Protein AF-A0A3M2BGF4-F1 (afdb_monomer)

Mean predicted aligned error: 7.72 Å

pLDDT: mean 90.1, std 8.9, range [56.25, 97.62]

Secondary structure (DSSP, 8-state):
----PPPPPSS--HHHHHHHHHHHHHHHHHTT-S------BSS--SS--TT-EEEE-SSS--SSS-SEEEEEETTEEEE-

Nearest PDB structures (foldseek):
  9b45-assembly1_2  TM=3.775E-01  e=4.061E+00  Pseudomonas virus Pa193
  3ui2-assembly1_A  TM=2.976E-01  e=6.560E+00  Arabidopsis thaliana

Sequence (80 aa):
MAYTPSIVPLEYDPAFLYEELDRIARSINELKGDMITLYPRAVPPTRPQEGMVVNADGTNWNPGGGAGLYQYLSGSWVKL

Solvent-accessible surface area (backbone atoms only — not comparable to full-atom values): 5105 Å² total; per-residue (Å²): 124,86,86,72,85,75,87,79,70,96,61,95,50,75,64,59,54,53,52,51,52,51,54,50,52,50,44,57,54,59,70,67,48,98,70,82,90,68,70,66,31,58,65,77,74,95,75,79,48,82,72,44,74,47,25,28,51,33,70,78,20,51,87,78,80,44,55,44,48,28,33,28,49,96,94,41,66,42,78,111

Structure (mmCIF, N/CA/C/O backbone):
data_AF-A0A3M2BGF4-F1
#
_entry.id   AF-A0A3M2BGF4-F1
#
loop_
_atom_site.group_PDB
_atom_site.id
_atom_site.type_symbol
_atom_site.label_atom_id
_atom_site.label_alt_id
_atom_site.label_comp_id
_atom_site.label_asym_id
_atom_site.label_entity_id
_atom_site.label_seq_id
_atom_site.pdbx_PDB_ins_code
_atom_site.Cartn_x
_atom_site.Cartn_y
_atom_site.Cartn_z
_atom_site.occupancy
_atom_site.B_iso_or_equiv
_atom_site.auth_seq_id
_atom_site.auth_comp_id
_atom_site.auth_asym_id
_atom_site.auth_atom_id
_atom_site.pdbx_PDB_model_num
ATOM 1 N N . MET A 1 1 ? 11.306 -4.524 -5.908 1.00 56.25 1 MET A N 1
ATOM 2 C CA . MET A 1 1 ? 11.629 -3.063 -5.831 1.00 56.25 1 MET A CA 1
ATOM 3 C C . MET A 1 1 ? 10.520 -2.279 -6.534 1.00 56.25 1 MET A C 1
ATOM 5 O O . MET A 1 1 ? 9.842 -2.866 -7.363 1.00 56.25 1 MET A O 1
ATOM 9 N N . ALA A 1 2 ? 10.286 -0.994 -6.234 1.00 71.00 2 ALA A N 1
ATOM 10 C CA . ALA A 1 2 ? 9.331 -0.202 -7.026 1.00 71.00 2 ALA A CA 1
ATOM 11 C C . ALA A 1 2 ? 9.895 0.028 -8.442 1.00 71.00 2 ALA A C 1
ATOM 13 O O . ALA A 1 2 ? 11.060 0.401 -8.572 1.00 71.00 2 ALA A O 1
ATOM 14 N N . TYR A 1 3 ? 9.095 -0.219 -9.484 1.00 80.75 3 TYR A N 1
ATOM 15 C CA . TYR A 1 3 ? 9.523 -0.024 -10.871 1.00 80.75 3 TYR A CA 1
ATOM 16 C C . TYR A 1 3 ? 9.851 1.452 -11.136 1.00 80.75 3 TYR A C 1
ATOM 18 O O . TYR A 1 3 ? 9.020 2.331 -10.902 1.00 80.75 3 TYR A O 1
ATOM 26 N N . THR A 1 4 ? 11.053 1.710 -11.652 1.00 84.88 4 THR A N 1
ATOM 27 C CA . THR A 1 4 ? 11.478 3.014 -12.168 1.00 84.88 4 THR A CA 1
ATOM 28 C C . THR A 1 4 ? 11.978 2.844 -13.606 1.00 84.88 4 THR A C 1
ATOM 30 O O . THR A 1 4 ? 12.928 2.083 -13.830 1.00 84.88 4 THR 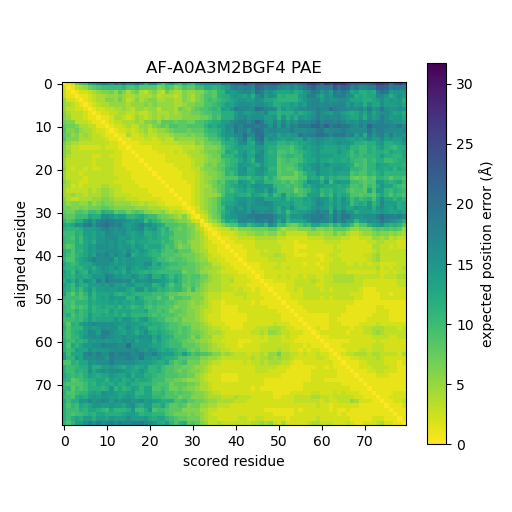A O 1
ATOM 33 N N . PRO A 1 5 ? 11.353 3.511 -14.593 1.00 85.75 5 PRO A N 1
ATOM 34 C CA . PRO A 1 5 ? 11.763 3.390 -15.990 1.00 85.75 5 PRO A CA 1
ATOM 35 C C . PRO A 1 5 ? 13.193 3.905 -16.178 1.00 85.75 5 PRO A C 1
ATOM 37 O O . PRO A 1 5 ? 13.614 4.844 -15.497 1.00 85.75 5 PRO A O 1
ATOM 40 N N . SER A 1 6 ? 13.954 3.282 -17.080 1.00 86.25 6 SER A N 1
ATOM 41 C CA . SER A 1 6 ? 15.245 3.836 -17.504 1.00 86.25 6 SER A CA 1
ATOM 42 C C . SER A 1 6 ? 15.063 5.032 -18.447 1.00 86.25 6 SER A C 1
ATOM 44 O O . SER A 1 6 ? 13.961 5.336 -18.909 1.00 86.25 6 SER A O 1
ATOM 46 N N . ILE A 1 7 ? 16.154 5.767 -18.677 1.00 88.50 7 ILE A N 1
ATOM 47 C CA . ILE A 1 7 ? 16.157 6.935 -19.560 1.00 88.50 7 ILE A CA 1
ATOM 48 C C . ILE A 1 7 ? 15.883 6.465 -20.986 1.00 88.50 7 ILE A C 1
ATOM 50 O O . ILE A 1 7 ? 16.633 5.655 -21.524 1.00 88.50 7 ILE A O 1
ATOM 54 N N . VAL A 1 8 ? 14.825 7.004 -21.591 1.00 89.62 8 VAL A N 1
ATOM 55 C CA . VAL A 1 8 ? 14.443 6.691 -22.970 1.00 89.62 8 VAL A CA 1
ATOM 56 C C . VAL A 1 8 ? 15.511 7.233 -23.935 1.00 89.62 8 VAL A C 1
ATOM 58 O O . VAL A 1 8 ? 15.818 8.428 -23.871 1.00 89.62 8 VAL A O 1
ATOM 61 N N . PRO A 1 9 ? 16.075 6.397 -24.825 1.00 88.25 9 PRO A N 1
ATOM 62 C CA . PRO A 1 9 ? 17.013 6.835 -25.850 1.00 88.25 9 PRO A CA 1
ATOM 63 C C . PRO A 1 9 ? 16.377 7.838 -26.820 1.00 88.25 9 PRO A C 1
ATOM 65 O O . PRO A 1 9 ? 15.178 7.791 -27.092 1.00 88.25 9 PRO A O 1
ATOM 68 N N . LEU A 1 10 ? 17.190 8.748 -27.362 1.00 89.56 10 LEU A N 1
ATOM 69 C CA . LEU A 1 10 ? 16.734 9.748 -28.340 1.00 89.56 10 LEU A CA 1
ATOM 70 C C . LEU A 1 10 ? 16.484 9.151 -29.732 1.00 89.56 10 LEU A C 1
ATOM 72 O O . LEU A 1 10 ? 15.699 9.696 -30.504 1.00 89.56 10 LEU A O 1
ATOM 76 N N . GLU A 1 11 ? 17.147 8.041 -30.044 1.00 91.38 11 GLU A N 1
ATOM 77 C CA . GLU A 1 11 ? 16.964 7.282 -31.277 1.00 91.38 11 GLU A CA 1
ATOM 78 C C . GLU A 1 11 ? 16.277 5.951 -30.976 1.00 91.38 11 GLU A C 1
ATOM 80 O O . GLU A 1 11 ? 16.328 5.446 -29.855 1.00 91.38 11 GLU A O 1
ATOM 85 N N . TYR A 1 12 ? 15.615 5.379 -31.981 1.00 87.38 12 TYR A N 1
ATOM 86 C CA . TYR A 1 12 ? 14.961 4.087 -31.818 1.00 87.38 12 TYR A CA 1
ATOM 87 C C . TYR A 1 12 ? 15.994 2.985 -31.565 1.00 87.38 12 TYR A C 1
ATOM 89 O O . TYR A 1 12 ? 16.821 2.694 -32.428 1.00 87.38 12 TYR A O 1
ATOM 97 N N . ASP A 1 13 ? 15.882 2.339 -30.405 1.00 89.56 13 ASP A N 1
ATOM 98 C CA . ASP A 1 13 ? 16.667 1.169 -30.033 1.00 89.56 13 ASP A CA 1
ATOM 99 C C . ASP A 1 13 ? 15.729 -0.007 -29.684 1.00 89.56 13 ASP A C 1
ATOM 101 O O . ASP A 1 13 ? 15.005 0.048 -28.681 1.00 89.56 13 ASP A O 1
ATOM 105 N N . PRO A 1 14 ? 15.699 -1.083 -30.493 1.00 88.31 14 PRO A N 1
ATOM 106 C CA . PRO A 1 14 ? 14.884 -2.257 -30.200 1.00 88.31 14 PRO A CA 1
ATOM 107 C C . PRO A 1 14 ? 15.342 -3.009 -28.939 1.00 88.31 14 PRO A C 1
ATOM 109 O O . PRO A 1 14 ? 14.512 -3.665 -28.306 1.00 88.31 14 PRO A O 1
ATOM 112 N N . ALA A 1 15 ? 16.621 -2.917 -28.551 1.00 90.38 15 ALA A N 1
ATOM 113 C CA . ALA A 1 15 ? 17.133 -3.562 -27.342 1.00 90.38 15 ALA A CA 1
ATOM 114 C C . ALA A 1 15 ? 16.566 -2.895 -26.085 1.00 90.38 15 ALA A C 1
ATOM 116 O O . ALA A 1 15 ? 16.057 -3.586 -25.203 1.00 90.38 15 ALA A O 1
ATOM 117 N N . PHE A 1 16 ? 16.534 -1.560 -26.064 1.00 91.25 16 PHE A N 1
ATOM 118 C CA . PHE A 1 16 ? 15.908 -0.788 -24.992 1.00 91.25 16 PHE A CA 1
ATOM 119 C C . PHE A 1 16 ? 14.453 -1.208 -24.742 1.00 91.25 16 PHE A C 1
ATOM 121 O O . PHE A 1 16 ? 14.047 -1.419 -23.599 1.00 91.25 16 PHE A O 1
ATOM 128 N N . LEU A 1 17 ? 13.658 -1.365 -25.809 1.00 89.38 17 LEU A N 1
ATOM 129 C CA . LEU A 1 17 ? 12.254 -1.757 -25.673 1.00 89.38 17 LEU A CA 1
ATOM 130 C C . LEU A 1 17 ? 12.114 -3.154 -25.056 1.00 89.38 17 LEU A C 1
ATOM 132 O O . LEU A 1 17 ? 11.261 -3.361 -24.193 1.00 89.38 17 LEU A O 1
ATOM 136 N N . TYR A 1 18 ? 12.943 -4.107 -25.485 1.00 92.62 18 TYR A N 1
ATOM 137 C CA . TYR A 1 18 ? 12.939 -5.455 -24.925 1.00 92.62 18 TYR A CA 1
ATOM 138 C C . TYR A 1 18 ? 13.332 -5.452 -23.442 1.00 92.62 18 TYR A C 1
ATOM 140 O O . TYR A 1 18 ? 12.647 -6.063 -22.621 1.00 92.62 18 TYR A O 1
ATOM 148 N N . GLU A 1 19 ? 14.396 -4.729 -23.089 1.00 92.81 19 GLU A N 1
ATOM 149 C CA . GLU A 1 19 ? 14.872 -4.615 -21.710 1.00 92.81 19 GLU A CA 1
ATOM 150 C C . GLU A 1 19 ? 13.833 -3.962 -20.796 1.00 92.81 19 GLU A C 1
ATOM 152 O O . GLU A 1 19 ? 13.582 -4.466 -19.700 1.00 92.81 19 GLU A O 1
ATOM 157 N N . GLU A 1 20 ? 13.170 -2.890 -21.234 1.00 93.12 20 GLU A N 1
ATOM 158 C CA . GLU A 1 20 ? 12.119 -2.271 -20.426 1.00 93.12 20 GLU A CA 1
ATOM 159 C C . GLU A 1 20 ? 10.897 -3.166 -20.251 1.00 93.12 20 GLU A C 1
ATOM 161 O O . GLU A 1 20 ? 10.373 -3.278 -19.140 1.00 93.12 20 GLU A O 1
ATOM 166 N N . LEU A 1 21 ? 10.463 -3.864 -21.302 1.00 92.44 21 LEU A N 1
ATOM 167 C CA . LEU A 1 21 ? 9.361 -4.817 -21.183 1.00 92.44 21 LEU A CA 1
ATOM 168 C C . LEU A 1 21 ? 9.706 -5.967 -20.224 1.00 92.44 21 LEU A C 1
ATOM 170 O O . LEU A 1 21 ? 8.855 -6.355 -19.420 1.00 92.44 21 LEU A O 1
ATOM 174 N N . ASP A 1 22 ? 10.944 -6.470 -20.240 1.00 92.56 22 ASP A N 1
ATOM 175 C CA . ASP A 1 22 ? 11.412 -7.486 -19.287 1.00 92.56 22 ASP A CA 1
ATOM 176 C C . ASP A 1 22 ? 11.469 -6.940 -17.847 1.00 92.56 22 ASP A C 1
ATOM 178 O O . ASP A 1 22 ? 10.984 -7.588 -16.916 1.00 92.56 22 ASP A O 1
ATOM 182 N N . ARG A 1 23 ? 11.967 -5.712 -17.636 1.00 90.56 23 ARG A N 1
ATOM 183 C CA . ARG A 1 23 ? 11.981 -5.059 -16.309 1.00 90.56 23 ARG A CA 1
ATOM 184 C C . ARG A 1 23 ? 10.576 -4.849 -15.747 1.00 90.56 23 ARG A C 1
ATOM 186 O O . ARG A 1 23 ? 10.349 -5.093 -14.554 1.00 90.56 23 ARG A O 1
ATOM 193 N N . ILE A 1 24 ? 9.631 -4.431 -16.588 1.00 88.88 24 ILE A N 1
ATOM 194 C CA . ILE A 1 24 ? 8.216 -4.306 -16.224 1.00 88.88 24 ILE A CA 1
ATOM 195 C C . ILE A 1 24 ? 7.650 -5.685 -15.875 1.00 88.88 24 ILE A C 1
ATOM 197 O O . ILE A 1 24 ? 7.046 -5.843 -14.814 1.00 88.88 24 ILE A O 1
ATOM 201 N N . ALA A 1 25 ? 7.880 -6.700 -16.713 1.00 88.25 25 ALA A N 1
ATOM 202 C CA . ALA A 1 25 ? 7.375 -8.053 -16.490 1.00 88.25 25 ALA A CA 1
ATOM 203 C C . ALA A 1 25 ? 7.888 -8.654 -15.174 1.00 88.25 25 ALA A C 1
ATOM 205 O O . ALA A 1 25 ? 7.110 -9.240 -14.418 1.00 88.25 25 ALA A O 1
ATOM 206 N N . ARG A 1 26 ? 9.175 -8.473 -14.856 1.00 86.50 26 ARG A N 1
ATOM 207 C CA . ARG A 1 26 ? 9.755 -8.896 -13.572 1.00 86.50 26 ARG A CA 1
ATOM 208 C C . ARG A 1 26 ? 9.115 -8.169 -12.402 1.00 86.50 26 ARG A C 1
ATOM 210 O O . ARG A 1 26 ? 8.682 -8.825 -11.464 1.00 86.50 26 ARG A O 1
ATOM 217 N N . SER A 1 27 ? 8.966 -6.849 -12.494 1.00 84.69 27 SER A N 1
ATOM 218 C CA . SER A 1 27 ? 8.334 -6.049 -11.438 1.00 84.69 27 SER A CA 1
ATOM 219 C C . SER A 1 27 ? 6.877 -6.467 -11.197 1.00 84.69 27 SER A C 1
ATOM 221 O O . SER A 1 27 ? 6.450 -6.582 -10.053 1.00 84.69 27 SER A O 1
ATOM 223 N N . ILE A 1 28 ? 6.116 -6.764 -12.256 1.00 83.00 28 ILE A N 1
ATOM 224 C CA . ILE A 1 28 ? 4.740 -7.277 -12.147 1.00 83.00 28 ILE A CA 1
ATOM 225 C C . ILE A 1 28 ? 4.720 -8.684 -11.537 1.00 83.00 28 ILE A C 1
ATOM 227 O O . ILE A 1 28 ? 3.852 -8.987 -10.723 1.00 83.00 28 ILE A O 1
ATOM 231 N N . ASN A 1 29 ? 5.655 -9.558 -11.909 1.00 80.50 29 ASN A N 1
ATOM 232 C CA . ASN A 1 29 ? 5.729 -10.900 -11.333 1.00 80.50 29 ASN A CA 1
ATOM 233 C C . ASN A 1 29 ? 6.215 -10.889 -9.873 1.00 80.50 29 ASN A C 1
ATOM 235 O O . ASN A 1 29 ? 5.762 -11.724 -9.101 1.00 80.50 29 ASN A O 1
ATOM 239 N N . GLU A 1 30 ? 7.042 -9.925 -9.456 1.00 73.75 30 GLU A N 1
ATOM 240 C CA . GLU A 1 30 ? 7.380 -9.703 -8.040 1.00 73.75 30 GLU A CA 1
ATOM 241 C C . GLU A 1 30 ? 6.141 -9.337 -7.204 1.00 73.75 30 GLU A C 1
ATOM 243 O O . GLU A 1 30 ? 6.044 -9.736 -6.046 1.00 73.75 30 GLU A O 1
ATOM 248 N N . LEU A 1 31 ? 5.154 -8.643 -7.788 1.00 67.25 31 LEU A N 1
ATOM 249 C CA . LEU A 1 31 ? 3.871 -8.361 -7.125 1.00 67.25 31 LEU A CA 1
ATOM 250 C C . LEU A 1 31 ? 2.989 -9.607 -6.949 1.00 67.25 31 LEU A C 1
ATOM 252 O O . LEU A 1 31 ? 2.030 -9.555 -6.184 1.00 67.25 31 LEU A O 1
ATOM 256 N N . LYS A 1 32 ? 3.302 -10.724 -7.623 1.00 64.25 32 LYS A N 1
ATOM 257 C CA . LYS A 1 32 ? 2.654 -12.028 -7.400 1.00 64.25 32 LYS A CA 1
ATOM 258 C C . LYS A 1 32 ? 3.281 -12.813 -6.244 1.00 64.25 32 LYS A C 1
ATOM 260 O O . LYS A 1 32 ? 3.017 -14.004 -6.121 1.00 64.25 32 LYS A O 1
ATOM 265 N N . GLY A 1 33 ? 4.141 -12.193 -5.437 1.00 64.06 33 GLY A N 1
ATOM 266 C CA . GLY A 1 33 ? 4.626 -12.817 -4.213 1.00 64.06 33 GLY A CA 1
ATOM 267 C C . GLY A 1 33 ? 3.465 -13.169 -3.279 1.00 64.06 33 GLY A C 1
ATOM 268 O O . GLY A 1 33 ? 2.522 -12.394 -3.133 1.00 64.06 33 GLY A O 1
ATOM 269 N N . ASP A 1 34 ? 3.556 -14.319 -2.612 1.00 67.19 34 ASP A N 1
ATOM 270 C CA . ASP A 1 34 ? 2.514 -14.837 -1.709 1.00 67.19 34 ASP A CA 1
ATOM 271 C C . ASP A 1 34 ? 2.276 -13.955 -0.466 1.00 67.19 34 ASP A C 1
ATOM 273 O O . ASP A 1 34 ? 1.358 -14.198 0.318 1.00 67.19 34 ASP A O 1
ATOM 277 N N . MET A 1 35 ? 3.127 -12.947 -0.242 1.00 74.38 35 MET A N 1
ATOM 278 C CA . MET A 1 35 ? 3.140 -12.128 0.966 1.00 74.38 35 MET A CA 1
ATOM 279 C C . MET A 1 35 ? 3.304 -10.645 0.634 1.00 74.38 35 MET A C 1
ATOM 281 O O . MET A 1 35 ? 4.157 -10.255 -0.162 1.00 74.38 35 MET A O 1
ATOM 285 N N . ILE A 1 36 ? 2.520 -9.807 1.315 1.00 82.12 36 ILE A N 1
ATOM 286 C CA . ILE A 1 36 ? 2.604 -8.345 1.253 1.00 82.12 36 ILE A CA 1
ATOM 287 C C . ILE A 1 36 ? 2.883 -7.827 2.664 1.00 82.12 36 ILE A C 1
ATOM 289 O O . ILE A 1 36 ? 2.142 -8.124 3.601 1.00 82.12 36 ILE A O 1
ATOM 293 N N . THR A 1 37 ? 3.929 -7.016 2.816 1.00 85.94 37 THR A N 1
ATOM 294 C CA . THR A 1 37 ? 4.270 -6.383 4.097 1.00 85.94 37 THR A CA 1
ATOM 295 C C . THR A 1 37 ? 3.684 -4.977 4.161 1.00 85.94 37 THR A C 1
ATOM 297 O O . THR A 1 37 ? 4.107 -4.085 3.427 1.00 85.94 37 T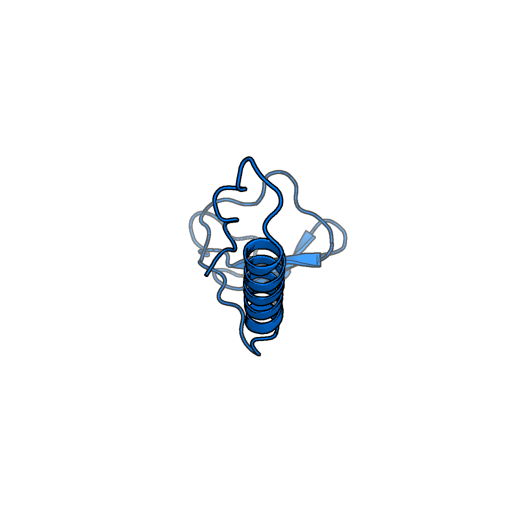HR A O 1
ATOM 300 N N . LEU A 1 38 ? 2.736 -4.758 5.076 1.00 91.12 38 LEU A N 1
ATOM 301 C CA . LEU A 1 38 ? 2.182 -3.437 5.379 1.00 91.12 38 LEU A CA 1
ATOM 302 C C . LEU A 1 38 ? 2.792 -2.905 6.676 1.00 91.12 38 LEU A C 1
ATOM 304 O O . LEU A 1 38 ? 2.580 -3.467 7.751 1.00 91.12 38 LEU A O 1
ATOM 308 N N . TYR A 1 39 ? 3.537 -1.806 6.584 1.00 93.88 39 TYR A N 1
ATOM 309 C CA . TYR A 1 39 ? 4.125 -1.165 7.759 1.00 93.88 39 TYR A CA 1
ATOM 310 C C . TYR A 1 39 ? 3.057 -0.455 8.603 1.00 93.88 39 TYR A C 1
ATOM 312 O O . TYR A 1 39 ? 2.156 0.164 8.025 1.00 93.88 39 TYR A O 1
ATOM 320 N N . PRO A 1 40 ? 3.154 -0.508 9.947 1.00 95.62 40 PRO A N 1
ATOM 321 C CA . PRO A 1 40 ? 2.245 0.211 10.829 1.00 95.62 40 PRO A CA 1
ATOM 322 C C . PRO A 1 40 ? 2.239 1.708 10.529 1.00 95.62 40 PRO A C 1
ATOM 324 O O . PRO A 1 40 ? 3.289 2.327 10.339 1.00 95.62 40 PRO A O 1
ATOM 327 N N . ARG A 1 41 ? 1.048 2.300 10.504 1.00 95.31 41 ARG A N 1
ATOM 328 C CA . ARG A 1 41 ? 0.850 3.732 10.296 1.00 95.31 41 ARG A CA 1
ATOM 329 C C . ARG A 1 41 ? 0.248 4.361 11.543 1.00 95.31 41 ARG A C 1
ATOM 331 O O . ARG A 1 41 ? -0.645 3.795 12.162 1.00 95.31 41 ARG A O 1
ATOM 338 N N . ALA A 1 42 ? 0.714 5.564 11.850 1.00 96.62 42 ALA A N 1
ATOM 339 C CA . ALA A 1 42 ? 0.227 6.384 12.957 1.00 96.62 42 ALA A CA 1
ATOM 340 C C . ALA A 1 42 ? -0.916 7.335 12.565 1.00 96.62 42 ALA A C 1
ATOM 342 O O . ALA A 1 42 ? -1.461 8.030 13.415 1.00 96.62 42 ALA A O 1
ATOM 343 N N . VAL A 1 43 ? -1.263 7.410 11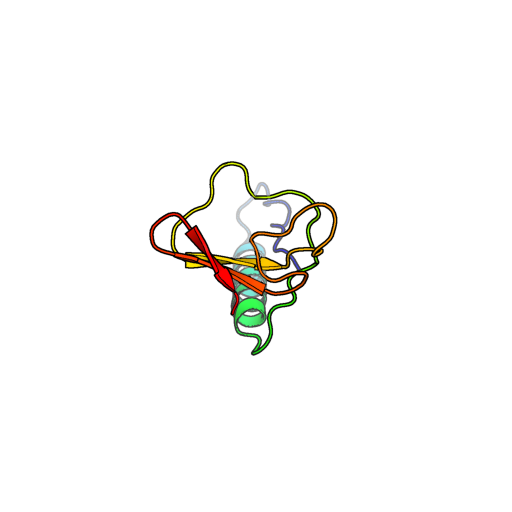.273 1.00 96.50 43 VAL A N 1
ATOM 344 C CA . VAL A 1 43 ? -2.264 8.347 10.743 1.00 96.50 43 VAL A CA 1
ATOM 345 C C . VAL A 1 43 ? -3.153 7.624 9.726 1.00 96.50 43 VAL A C 1
ATOM 347 O O . VAL A 1 43 ? -2.610 6.939 8.848 1.00 96.50 43 VAL A O 1
ATOM 350 N N . PRO A 1 44 ? -4.490 7.786 9.798 1.00 92.88 44 PRO A N 1
ATOM 351 C CA . 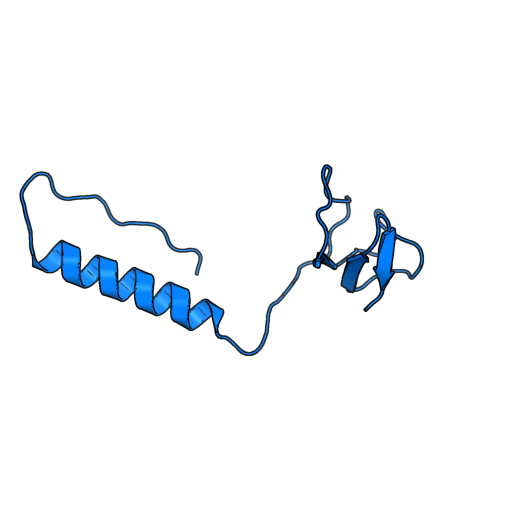PRO A 1 44 ? -5.399 7.217 8.811 1.00 92.88 44 PRO A CA 1
ATOM 352 C C . PRO A 1 44 ? -5.207 7.837 7.416 1.00 92.88 44 PRO A C 1
ATOM 354 O O . PRO A 1 44 ? -4.865 9.017 7.295 1.00 92.88 44 PRO A O 1
ATOM 357 N N . PRO A 1 45 ? -5.499 7.088 6.337 1.00 93.94 45 PRO A N 1
ATOM 358 C CA . PRO A 1 45 ? -5.684 7.662 5.008 1.00 93.94 45 PRO A CA 1
ATOM 359 C C . PRO A 1 45 ? -6.743 8.774 5.019 1.00 93.94 45 PRO A C 1
ATOM 361 O O . PRO A 1 45 ? -7.821 8.606 5.582 1.00 93.94 45 PRO A O 1
ATOM 364 N N . THR A 1 46 ? -6.467 9.896 4.352 1.00 95.44 46 THR A N 1
ATOM 365 C CA . THR A 1 46 ? -7.388 11.049 4.287 1.00 95.44 46 THR A CA 1
ATOM 366 C C . THR A 1 46 ? -8.612 10.803 3.407 1.00 95.44 46 THR A C 1
ATOM 368 O O . THR A 1 46 ? -9.625 11.482 3.548 1.00 95.44 46 THR A O 1
ATOM 371 N N . ARG A 1 47 ? -8.518 9.848 2.478 1.00 94.62 47 ARG A N 1
ATOM 372 C CA . ARG A 1 47 ? -9.592 9.438 1.566 1.00 94.62 47 ARG A CA 1
ATOM 373 C C . ARG A 1 47 ? -9.610 7.912 1.475 1.00 94.62 47 ARG A C 1
ATOM 375 O O . ARG A 1 47 ? -9.066 7.366 0.513 1.00 94.62 47 ARG A O 1
ATOM 382 N N . PRO A 1 48 ? -10.133 7.221 2.501 1.00 95.06 48 PRO A N 1
ATOM 383 C CA . PRO A 1 48 ? -10.239 5.772 2.464 1.00 95.06 48 PRO A CA 1
ATOM 384 C C . PRO A 1 48 ? -11.158 5.345 1.317 1.00 95.06 48 PRO A C 1
ATOM 386 O O . PRO A 1 48 ? -12.137 6.019 1.000 1.00 95.06 48 PRO A O 1
ATOM 389 N N . GLN A 1 49 ? -10.799 4.242 0.669 1.00 97.19 49 GLN A N 1
ATOM 390 C CA . GLN A 1 49 ? -11.551 3.655 -0.436 1.00 97.19 49 GLN A CA 1
ATOM 391 C C . GLN A 1 49 ? -11.955 2.239 -0.055 1.00 97.19 49 GLN A C 1
ATOM 393 O O . GLN A 1 49 ? -11.229 1.568 0.680 1.00 97.19 49 GLN A O 1
ATOM 398 N N . GLU A 1 50 ? -13.108 1.800 -0.550 1.00 97.50 50 GLU A N 1
ATOM 399 C CA . GLU A 1 50 ? -13.611 0.450 -0.308 1.00 97.50 50 GLU A CA 1
ATOM 400 C C . GLU A 1 50 ? -12.554 -0.600 -0.687 1.00 97.50 50 GLU A C 1
ATOM 402 O O . GLU A 1 50 ? -11.923 -0.514 -1.742 1.00 97.50 50 GLU A O 1
ATOM 407 N N . GLY A 1 51 ? -12.334 -1.571 0.199 1.00 95.50 51 GLY A N 1
ATOM 408 C CA . GLY A 1 51 ? -11.352 -2.639 0.020 1.00 95.50 51 GLY A CA 1
ATOM 409 C C . GLY A 1 51 ? -9.913 -2.276 0.406 1.00 95.50 51 GLY A C 1
ATOM 410 O O . GLY A 1 51 ? -9.057 -3.159 0.399 1.00 95.50 51 GLY A O 1
ATOM 411 N N . MET A 1 52 ? -9.626 -1.024 0.780 1.00 96.56 52 MET A N 1
ATOM 412 C CA . MET A 1 52 ? -8.285 -0.607 1.207 1.00 96.56 52 MET A CA 1
ATOM 413 C C . MET A 1 52 ? -7.854 -1.343 2.481 1.00 96.56 52 MET A C 1
ATOM 415 O O . MET A 1 52 ? -8.571 -1.304 3.477 1.00 96.56 52 MET A O 1
ATOM 419 N N . VAL A 1 53 ? -6.659 -1.946 2.468 1.00 95.88 53 VAL A N 1
ATOM 420 C CA . VAL A 1 53 ? -6.058 -2.619 3.632 1.00 95.88 53 VAL A CA 1
ATOM 421 C C . VAL A 1 53 ? -4.896 -1.797 4.179 1.00 95.88 53 VAL A C 1
ATOM 423 O O . VAL A 1 53 ? -4.024 -1.363 3.425 1.00 95.88 53 VAL A O 1
ATOM 426 N N . VAL A 1 54 ? -4.866 -1.579 5.493 1.00 96.19 54 VAL A N 1
ATOM 427 C CA . VAL A 1 54 ? -3.809 -0.808 6.157 1.00 96.19 54 VAL A CA 1
ATOM 428 C C . VAL A 1 54 ? -3.461 -1.418 7.514 1.00 96.19 54 VAL A C 1
ATOM 430 O O . VAL A 1 54 ? -4.330 -1.930 8.211 1.00 96.19 54 VAL A O 1
ATOM 433 N N . ASN A 1 55 ? -2.188 -1.335 7.904 1.00 97.38 55 ASN A N 1
ATOM 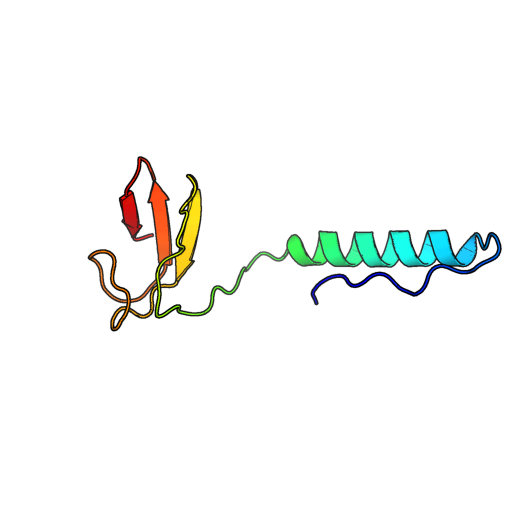434 C CA . ASN A 1 55 ? -1.720 -1.705 9.236 1.00 97.38 55 ASN A CA 1
ATOM 435 C C . ASN A 1 55 ? -1.745 -0.484 10.174 1.00 97.38 55 ASN A C 1
ATOM 437 O O . ASN A 1 55 ? -1.041 0.496 9.924 1.00 97.38 55 ASN A O 1
ATOM 441 N N . ALA A 1 56 ? -2.552 -0.526 11.228 1.00 97.62 56 ALA A N 1
ATOM 442 C CA . ALA A 1 56 ? -2.642 0.520 12.241 1.00 97.62 56 ALA A CA 1
ATOM 443 C C . ALA A 1 56 ? -1.616 0.289 13.363 1.00 97.62 56 ALA A C 1
ATOM 445 O O . ALA A 1 56 ? -1.407 -0.846 13.797 1.00 97.62 56 ALA A O 1
ATOM 446 N N . ASP A 1 57 ? -0.997 1.364 13.859 1.00 96.50 57 ASP A N 1
ATOM 447 C CA . ASP A 1 57 ? -0.027 1.296 14.962 1.00 96.50 57 ASP A CA 1
ATOM 448 C C . ASP A 1 57 ? -0.665 0.963 16.323 1.00 96.50 57 ASP A C 1
ATOM 450 O O . ASP A 1 57 ? 0.032 0.558 17.251 1.00 96.50 57 ASP A O 1
ATOM 454 N N . GLY A 1 58 ? -1.988 1.119 16.447 1.00 95.81 58 GLY A N 1
ATOM 455 C CA . GLY A 1 58 ? -2.743 0.844 17.666 1.00 95.81 58 GLY A CA 1
ATOM 456 C C . GLY A 1 58 ? -2.566 1.875 18.778 1.00 95.81 58 GLY A C 1
ATOM 457 O O . GLY A 1 58 ? -3.163 1.699 19.839 1.00 95.81 58 GLY A O 1
ATOM 458 N N . THR A 1 59 ? -1.784 2.931 18.545 1.00 94.62 59 THR A N 1
ATOM 459 C CA . THR A 1 59 ? -1.509 3.994 19.519 1.00 94.62 59 THR A CA 1
ATOM 460 C C . THR A 1 59 ? -2.042 5.329 19.016 1.00 94.62 59 THR A C 1
ATOM 462 O O . THR A 1 59 ? -3.068 5.789 19.510 1.00 94.62 59 THR A O 1
ATOM 465 N N . ASN A 1 60 ? -1.405 5.926 18.006 1.00 96.12 60 ASN A N 1
ATOM 466 C CA . ASN A 1 60 ? -1.844 7.192 17.418 1.00 96.12 60 ASN A CA 1
ATOM 467 C C . ASN A 1 60 ? -3.026 6.993 16.470 1.00 96.12 60 ASN A C 1
ATOM 469 O O . ASN A 1 60 ? -3.905 7.850 16.373 1.00 96.12 60 ASN A O 1
ATOM 473 N N . TRP A 1 61 ? -3.070 5.846 15.796 1.00 96.06 61 TRP A N 1
ATOM 474 C CA . TRP A 1 61 ? -4.196 5.449 14.978 1.00 96.06 61 TRP A CA 1
ATOM 475 C C . TRP A 1 61 ? -4.695 4.066 15.384 1.00 96.06 61 TRP A C 1
ATOM 477 O O . TRP A 1 61 ? -4.026 3.046 15.225 1.00 96.06 61 TRP A O 1
ATOM 487 N N . ASN A 1 62 ? -5.918 4.045 15.909 1.00 95.19 62 ASN A N 1
ATOM 488 C CA . ASN A 1 62 ? -6.608 2.842 16.342 1.00 95.19 62 ASN A CA 1
ATOM 489 C C . ASN A 1 62 ? -8.089 2.926 15.931 1.00 95.19 62 ASN A C 1
ATOM 491 O O . ASN A 1 62 ? -8.857 3.634 16.582 1.00 95.19 62 ASN A O 1
ATOM 495 N N . PRO A 1 63 ? -8.511 2.211 14.873 1.00 93.75 63 PRO A N 1
ATOM 496 C CA . PRO A 1 63 ? -9.908 2.198 14.441 1.00 93.75 63 PRO A CA 1
ATOM 497 C C . PRO A 1 63 ? -10.884 1.452 15.370 1.00 93.75 63 PRO A C 1
ATOM 499 O O . PRO A 1 63 ? -12.075 1.419 15.077 1.00 93.75 63 PRO A O 1
ATOM 502 N N . GLY A 1 64 ? -10.408 0.856 16.470 1.00 91.94 64 GLY A N 1
ATOM 503 C CA . GLY A 1 64 ? -11.253 0.251 17.507 1.00 91.94 64 GLY A CA 1
ATOM 504 C C . GLY A 1 64 ? -10.730 -1.067 18.084 1.00 91.94 64 GLY A C 1
ATOM 505 O O . GLY A 1 64 ? -11.186 -1.483 19.143 1.00 91.94 64 GLY A O 1
ATOM 506 N N . GLY A 1 65 ? -9.761 -1.722 17.434 1.00 93.56 65 GLY A N 1
ATOM 507 C CA . GLY A 1 65 ? -9.259 -3.049 17.818 1.00 93.56 65 GLY A CA 1
ATOM 508 C C . GLY A 1 65 ? -7.774 -3.107 18.195 1.00 93.56 65 GLY A C 1
ATOM 509 O O . GLY A 1 65 ? -7.208 -4.199 18.244 1.00 93.56 65 GLY A O 1
ATOM 510 N N . GLY A 1 66 ? -7.113 -1.969 18.416 1.00 95.56 66 GLY A N 1
ATOM 511 C CA . GLY A 1 66 ? -5.671 -1.889 18.679 1.00 95.56 66 GLY A CA 1
ATOM 512 C C . GLY A 1 66 ? -4.823 -1.988 17.408 1.00 95.56 66 GLY A C 1
ATOM 513 O O . GLY A 1 66 ? -5.303 -1.721 16.306 1.00 95.56 66 GLY A O 1
ATOM 514 N N . ALA A 1 67 ? -3.554 -2.369 17.555 1.00 96.88 67 ALA A N 1
ATOM 515 C CA . ALA A 1 67 ? -2.634 -2.511 16.427 1.00 96.88 67 ALA A CA 1
ATOM 516 C C . ALA A 1 67 ? -3.033 -3.677 15.5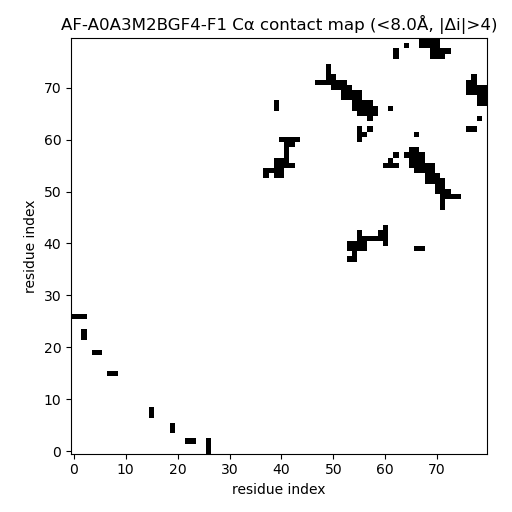02 1.00 96.88 67 ALA A C 1
ATOM 518 O O . ALA A 1 67 ? -3.653 -4.655 15.946 1.00 96.88 67 ALA A O 1
ATOM 519 N N . GLY A 1 68 ? -2.653 -3.581 14.226 1.00 96.38 68 GLY A N 1
ATOM 520 C CA . GLY A 1 68 ? -2.819 -4.651 13.239 1.00 96.38 68 GLY A CA 1
ATOM 521 C C . GLY A 1 68 ? -3.515 -4.217 11.952 1.00 96.38 68 GLY A C 1
ATOM 522 O O . GLY A 1 68 ? -3.691 -3.030 11.688 1.00 96.38 68 GLY A O 1
ATOM 523 N N . LEU A 1 69 ? -3.897 -5.198 11.135 1.00 97.12 69 LEU A N 1
ATOM 524 C CA . LEU A 1 69 ? -4.496 -4.972 9.823 1.00 97.12 69 LEU A CA 1
ATOM 525 C C . LEU A 1 69 ? -5.985 -4.632 9.916 1.00 97.12 69 LEU A C 1
ATOM 527 O O . LEU A 1 69 ? -6.743 -5.268 10.646 1.00 97.12 69 LEU A O 1
ATOM 531 N N . TYR A 1 70 ? -6.394 -3.650 9.121 1.00 97.50 70 TYR A N 1
ATOM 532 C CA . TYR A 1 70 ? -7.779 -3.244 8.937 1.00 97.50 70 TYR A CA 1
ATOM 533 C C . TYR A 1 70 ? -8.098 -3.138 7.452 1.00 97.50 70 TYR A C 1
ATOM 535 O O . TYR A 1 70 ? -7.265 -2.669 6.676 1.00 97.50 70 TYR A O 1
ATOM 543 N N . GLN A 1 71 ? -9.320 -3.505 7.080 1.00 97.25 71 GLN A N 1
ATOM 544 C CA . GLN A 1 71 ? -9.902 -3.264 5.767 1.00 97.25 71 GLN A CA 1
ATOM 545 C C . GLN A 1 71 ? -10.994 -2.200 5.868 1.00 97.25 71 GLN A C 1
ATOM 547 O O . GLN A 1 71 ? -11.813 -2.228 6.786 1.00 97.25 71 GLN A O 1
ATOM 552 N N . TYR A 1 72 ? -11.023 -1.259 4.931 1.00 97.50 72 TYR A N 1
ATOM 553 C CA . TYR A 1 72 ? -12.130 -0.319 4.822 1.00 97.50 72 TYR A CA 1
ATOM 554 C C . TYR A 1 72 ? -13.298 -0.978 4.084 1.00 97.50 72 TYR A C 1
ATOM 556 O O . TYR A 1 72 ? -13.175 -1.299 2.901 1.00 97.50 72 TYR A O 1
ATOM 564 N N . LEU A 1 73 ? -14.399 -1.204 4.798 1.00 97.31 73 LEU A N 1
ATOM 565 C CA . LEU A 1 73 ? -15.604 -1.861 4.308 1.00 97.31 73 LEU A CA 1
ATOM 566 C C . LEU A 1 73 ? -16.843 -1.063 4.701 1.00 97.31 73 LEU A C 1
ATOM 568 O O . LEU A 1 73 ? -17.018 -0.715 5.871 1.00 97.31 73 LEU A O 1
ATOM 572 N N . SER A 1 74 ? -17.733 -0.811 3.743 1.00 96.00 74 SER A N 1
ATOM 573 C CA . SER A 1 74 ? -19.031 -0.161 3.970 1.00 96.00 74 SER A CA 1
ATOM 574 C C . SER A 1 74 ? -18.925 1.129 4.800 1.00 96.00 74 SER A C 1
ATOM 576 O O . SER A 1 74 ? -19.732 1.394 5.690 1.00 96.00 74 SER A O 1
ATOM 578 N N . GLY A 1 75 ? -17.892 1.931 4.533 1.00 95.12 75 GLY A N 1
ATOM 579 C CA . GLY A 1 75 ? -17.666 3.206 5.215 1.00 95.12 75 GLY A CA 1
ATOM 580 C C . GLY A 1 75 ? -16.940 3.123 6.566 1.00 95.12 75 GLY A C 1
ATOM 581 O O . GLY A 1 75 ? -16.734 4.162 7.195 1.00 95.12 75 GLY A O 1
ATOM 582 N N . SER A 1 76 ? -16.528 1.933 7.013 1.00 96.06 76 SER A N 1
ATOM 583 C CA . SER A 1 76 ? -15.892 1.708 8.319 1.00 96.06 76 SER A CA 1
ATOM 584 C C . SER A 1 76 ? -14.615 0.873 8.216 1.00 96.06 76 SER A C 1
ATOM 586 O O . SER A 1 76 ? -14.447 0.071 7.306 1.00 96.06 76 SER A O 1
ATOM 588 N N . TRP A 1 77 ? -13.700 1.037 9.173 1.00 96.69 77 TRP A N 1
ATOM 589 C CA . TRP A 1 77 ? -12.520 0.179 9.295 1.00 96.69 77 TRP A CA 1
ATOM 590 C C . TRP A 1 77 ? -12.866 -1.084 10.084 1.00 96.69 77 TRP A C 1
ATOM 592 O O . TRP A 1 77 ? -13.238 -1.007 11.253 1.00 96.69 77 TRP A O 1
ATOM 602 N N . VAL A 1 78 ? -12.706 -2.243 9.454 1.00 97.19 78 VAL A N 1
ATOM 603 C CA . VAL A 1 78 ? -12.953 -3.563 10.039 1.00 97.19 78 VAL A CA 1
ATOM 604 C C . VAL A 1 78 ? -11.616 -4.261 10.242 1.00 97.19 78 VAL A C 1
ATOM 606 O O . VAL A 1 78 ? -10.794 -4.289 9.330 1.00 97.19 78 VAL A O 1
ATOM 609 N N . LYS A 1 79 ? -11.372 -4.793 11.442 1.00 96.19 79 LYS A N 1
ATOM 610 C CA . LYS A 1 79 ? -10.136 -5.528 11.733 1.00 96.19 79 LYS A CA 1
ATOM 611 C C . LYS A 1 79 ? -10.143 -6.875 11.003 1.00 96.19 79 LYS A C 1
ATOM 613 O O . LYS A 1 79 ? -11.176 -7.543 11.002 1.00 96.19 79 LYS A O 1
ATOM 618 N N . LEU A 1 80 ? -9.010 -7.233 10.397 1.00 93.62 80 LEU A N 1
ATOM 619 C CA . LEU A 1 80 ? -8.790 -8.524 9.736 1.00 93.62 80 LEU A CA 1
ATOM 620 C C . LEU A 1 80 ? -8.243 -9.575 10.708 1.00 93.62 80 LEU A C 1
ATOM 622 O O . LEU A 1 80 ? -7.487 -9.189 11.633 1.00 93.62 80 LEU A O 1
#

Foldseek 3Di:
DPDDQDDDDPDDDP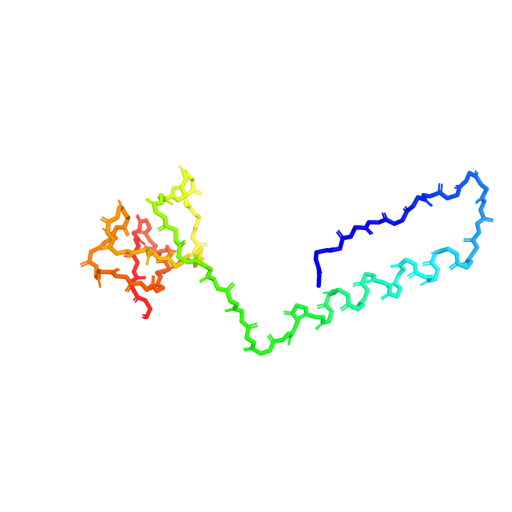VSVVVRVVSVVVNVVVVVPPDDDADADLDDDPDADAQDKHFHCQPNDDQDDGTGIWGCHPNGTDGD

Radius of gyrati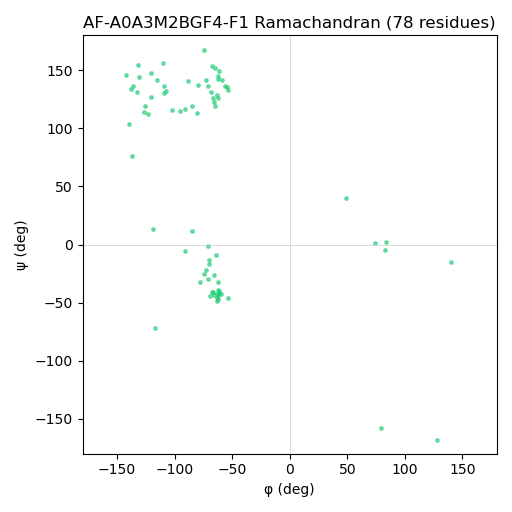on: 18.89 Å; Cα contacts (8 Å, |Δi|>4): 93; chains: 1; bounding box: 36×26×51 Å

=== Feature glossary ===
A reading guide for the features in this record.

Start from the sequence.

  · This is the polypeptide sequence — one letter per residue, N-terminus first. Length ranges from a few dozen residues for small domains to over a thousand for large multi-domain proteins.

Fold it, and you get atomic coordinates and the backbone conformation that goes with them.

  · Structure coordinates are given as an mmCIF _atom_site loop: one row per atom with element, residue name, chain id, sequence number, and x/y/z position in Å. Only the four main-chain atoms per residue are included here; side chains are omitted to keep the record compact.

  · Backbone dihedral angles. Every residue except chain termini has a φ (preceding-C → N → Cα → C) and a ψ (N → Cα → C → next-N). They are reported in degrees following the IUPAC sign convention. Secondary structure is essentially a statement about which (φ, ψ) basin each residue occupies.

  · The SS8 string is DSSP's per-residue secondary-structure call. α-helix (H) means an i→i+4 H-bond ladder; β-strand (E) means the residue participates in a β-sheet; 3₁₀ (G) and π (I) are tighter and wider helices; T/S are turns/bends; '-' is loop.

  · SS3 is a coarse helix/strand/coil call (letters a/b/c) made by the P-SEA algorithm from inter-Cα distances and dihedrals. It is less detailed than DSSP but needs only Cα positions.

Summarize the fold with a handful of shape descriptors and a per-residue structural alphabet.

  · Radius of gyration (Rg) is the root-mean-square distance of Cα atoms from their centroid — a single number for overall size and compactness. A globular domain of N residues has Rg ≈ 2.2·N^0.38 Å; an extended or disordered chain has a much larger Rg. The Cα contact count is the number of residue pairs whose Cα atoms are within 8 Å and are more than four positions apart in sequence — a standard proxy for tertiary packing density. The bounding box is the smallest axis-aligned box enclosing all Cα atoms.

  · The Foldseek 3Di string encodes local tertiary geometry as a 20-letter alphabet — one character p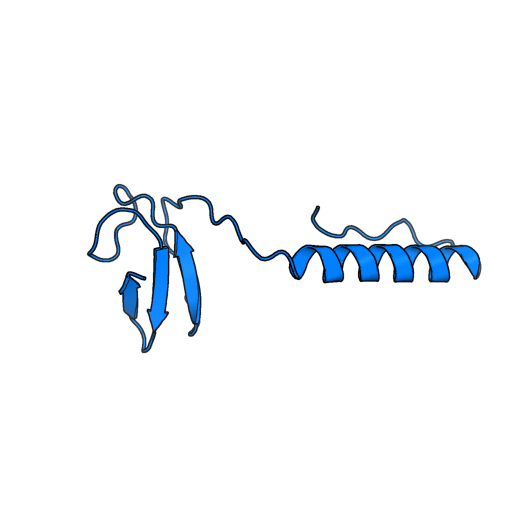er residue — derived from the relative positions of nearby Cα atoms. Unlike the amino-acid sequence, 3Di is a direct function of the 3D structure, so two proteins with the same fold have similar 3Di strings even at low sequence identity.

  · Solvent-accessible surface area (SASA) is the area in Å² traced out by the centre of a 1.4 Å probe sphere (a water molecule) rolled over the protein's van der Waals surface (Shrake–Rupley / Lee–Richards construction). Buried residues have near-zero SASA; fully exposed residues can exceed 200 Å². The total SASA scales roughly with the number of surface residues.

Ask how reliable the model is.

  · pLDDT (predicted Local Distance Difference Test) is AlphaFold's per-residue confidence score, ranging from 0 to 100. Values above 90 indicate high confidence (typically well-packed cores); 70–90 is confident; 50–70 low confidence; below 50 usually means the region is disordered or the prediction is unreliable there. AlphaFold stores pLDDT in the mmCIF B-factor column.

  · B-factor (Debye–Waller factor) reflects atomic displacement in the crystal lattice. It is an experimental observable (units Å²), not a prediction; low values mean the atom is pinned down, high values mean it moves or is heterogeneous across the crystal.

  · Predicted Aligned Error (PAE) is an AlphaFold confidence matrix: entry (i, j) is the expected error in the position of residue j, in ångströms, when the prediction is superimposed on the true structure at residue i. Low PAE within a block of residues means that block is internally rigid and well-predicted; high PAE between two blocks means their relative placement is uncertain even if each block individually is confident.

Place it in context: what it resembles, what it is annotated as, and how it looks.

  · Nearest PDB neighbors are the top structural matches found by Foldseek when searching this structure against the entire Protein Data Bank. Each hit reports a TM-score (0 to 1; >0.5 almost always implies the same fold) and an E-value. These are *structural* homologs — they may share no detectable sequence similarity.

  · Functional annotations link the protein to curated databases. InterPro entries identify conserved domains and families by matching the sequence against member-database signatures (Pfam, PROSITE, CDD, …). Gene Ontology (GO) terms describe molecular function, biological process, and cellular component in a controlled vocabulary. CATH places the structure in a hierarchical fold classification (Class/Architecture/Topology/Homologous-superfamily). The organism is the source species.

  · Three diagnostic plots accompany the record. The Cα contact map visualizes the tertiary structure as a 2D adjacency matrix (8 Å cutoff, sequence-local contacts suppressed). The Ramachandran plot shows the distribution of backbone (φ, ψ) torsions, with points in the α and β basins reflecting secondary structure content. The PAE plot shows AlphaFold's inter-residue confidence as a color matrix.

  · Six rendered views show the 3D structure from the faces of a cube — i.e. along ±x, ±y, ±z. Rendering representation is drawn randomly per protein from cartoon (secondary-structure ribbons), sticks (backbone bonds), or molecular surface; coloring is either N→C rainbow (blue at the N-terminus through red at the C-terminus) or one color per chain.